Protein AF-A0A8B6FU80-F1 (afdb_monomer)

Solvent-accessible surface area (backbone atoms only — not comparable to full-atom values): 10228 Å² total; per-residue (Å²): 138,87,84,77,83,82,77,84,77,84,78,76,86,75,81,75,86,71,58,72,68,75,79,53,77,76,67,67,80,77,78,81,60,53,72,64,58,44,49,51,49,45,51,68,64,63,64,76,71,61,95,61,80,86,71,66,72,62,66,68,63,73,66,72,80,67,93,73,52,71,68,59,52,54,50,51,52,52,52,50,51,54,48,50,47,50,51,35,8,52,51,47,30,48,44,33,54,49,9,50,50,50,51,54,53,47,55,51,48,54,54,36,38,74,71,62,79,39,86,63,55,69,58,55,44,38,33,73,76,68,74,38,56,50,72,59,53,50,51,30,29,50,49,18,60,72,43,60,87,40,66,63,54,52,71,66,28,56,69,73,77,75,65,79,82,120

pLDDT: mean 71.2, std 18.58, range [36.5, 97.94]

Secondary structure (DSSP, 8-state):
---PPPPPP-PPPPPPS--GGGGTTT--------HHHHHHHHHHHHSSS----TTSSSHHHHT--S---HHHHHHHHHHHHHHHHHHHHHHHHHHHHHHHHHHHHHHHHHHHHHTTS--S-HHHHHHHHH---HHHHHHHHHHHHHHTT-TTHHHH---GGGGTT-

Structure (mmCIF, N/CA/C/O backbone):
data_AF-A0A8B6FU80-F1
#
_entry.id   AF-A0A8B6FU80-F1
#
loop_
_atom_site.group_PDB
_atom_site.id
_atom_site.type_symbol
_atom_site.label_atom_id
_atom_site.label_alt_id
_atom_site.label_comp_id
_atom_site.label_asym_id
_atom_site.label_entity_id
_atom_site.label_seq_id
_atom_site.pdbx_PDB_ins_code
_atom_site.Cartn_x
_atom_site.Cartn_y
_atom_site.Cartn_z
_atom_site.occupancy
_atom_site.B_iso_or_equiv
_atom_site.auth_seq_id
_atom_site.auth_comp_id
_atom_site.auth_asym_id
_atom_site.auth_atom_id
_atom_site.pdbx_PDB_model_num
ATOM 1 N N . MET A 1 1 ? -49.677 19.935 -53.610 1.00 44.94 1 MET A N 1
ATOM 2 C CA . MET A 1 1 ? -48.280 20.365 -53.396 1.00 44.94 1 MET A CA 1
ATOM 3 C C . MET A 1 1 ? -48.051 20.336 -51.899 1.00 44.94 1 MET A C 1
ATOM 5 O O . MET A 1 1 ? -48.470 21.254 -51.211 1.00 44.94 1 MET A O 1
ATOM 9 N N . GLU A 1 2 ? -47.546 19.211 -51.398 1.00 41.75 2 GLU A N 1
ATOM 10 C CA . GLU A 1 2 ? -47.313 18.981 -49.970 1.00 41.75 2 GLU A CA 1
ATOM 11 C C . GLU A 1 2 ? -45.926 19.507 -49.591 1.00 41.75 2 GLU A C 1
ATOM 13 O O . GLU A 1 2 ? -44.913 19.077 -50.141 1.00 41.75 2 GLU A O 1
ATOM 18 N N . SER A 1 3 ? -45.885 20.460 -48.666 1.00 46.16 3 SER A N 1
ATOM 19 C CA . SER A 1 3 ? -44.678 20.920 -47.984 1.00 46.16 3 SER A CA 1
ATOM 20 C C . SER A 1 3 ? -44.442 20.038 -46.755 1.00 46.16 3 SER A C 1
ATOM 22 O O . SER A 1 3 ? -45.168 20.126 -45.767 1.00 46.16 3 SER A O 1
ATOM 24 N N . GLY A 1 4 ? -43.443 19.155 -46.835 1.00 49.78 4 GLY A N 1
ATOM 25 C CA . GLY A 1 4 ? -43.016 18.303 -45.722 1.00 49.78 4 GLY A CA 1
ATOM 26 C C . GLY A 1 4 ? -42.302 19.095 -44.610 1.00 49.78 4 GLY A C 1
ATOM 27 O O . GLY A 1 4 ? -41.702 20.131 -44.897 1.00 49.78 4 GLY A O 1
ATOM 28 N N . PRO A 1 5 ? -42.360 18.639 -43.344 1.00 57.91 5 PRO A N 1
ATOM 29 C CA . PRO A 1 5 ? -41.779 19.354 -42.212 1.00 57.91 5 PRO A CA 1
ATOM 30 C C . PRO A 1 5 ? -40.252 19.193 -42.152 1.00 57.91 5 PRO A C 1
ATOM 32 O O . PRO A 1 5 ? -39.726 18.080 -42.187 1.00 57.91 5 PRO A O 1
ATOM 35 N N . ASP A 1 6 ? -39.553 20.322 -42.023 1.00 60.47 6 ASP A N 1
ATOM 36 C CA . ASP A 1 6 ? -38.102 20.403 -41.836 1.00 60.47 6 ASP A CA 1
ATOM 37 C C . ASP A 1 6 ? -37.651 19.680 -40.555 1.00 60.47 6 ASP A C 1
ATOM 39 O O . ASP A 1 6 ? -38.127 19.955 -39.450 1.00 60.47 6 ASP A O 1
ATOM 43 N N . ALA A 1 7 ? -36.685 18.770 -40.693 1.00 61.59 7 ALA A N 1
ATOM 44 C CA . ALA A 1 7 ? -36.090 18.053 -39.571 1.00 61.59 7 ALA A CA 1
ATOM 45 C C . ALA A 1 7 ? -35.246 18.995 -38.677 1.00 61.59 7 ALA A C 1
ATOM 47 O O . ALA A 1 7 ? -34.498 19.836 -39.190 1.00 61.59 7 ALA A O 1
ATOM 48 N N . PRO A 1 8 ? -35.293 18.853 -37.336 1.00 62.00 8 PRO A N 1
ATOM 49 C CA . PRO A 1 8 ? -34.546 19.722 -36.436 1.00 62.00 8 PRO A CA 1
ATOM 50 C C . PRO A 1 8 ? -33.043 19.419 -36.513 1.00 62.00 8 PRO A C 1
ATOM 52 O O . PRO A 1 8 ? -32.598 18.295 -36.276 1.00 62.00 8 PRO A O 1
ATOM 55 N N . LYS A 1 9 ? -32.241 20.441 -36.835 1.00 63.69 9 LYS A N 1
ATOM 56 C CA . LYS A 1 9 ? -30.775 20.333 -36.890 1.00 63.69 9 LYS A CA 1
ATOM 57 C C . LYS A 1 9 ? -30.204 19.983 -35.503 1.00 63.69 9 LYS A C 1
ATOM 59 O O . LYS A 1 9 ? -30.600 20.612 -34.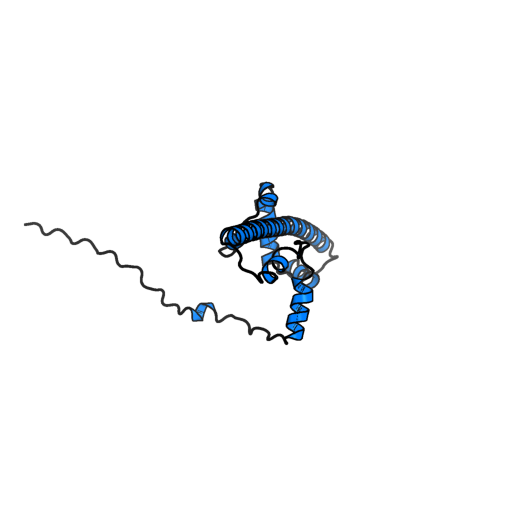519 1.00 63.69 9 LYS A O 1
ATOM 64 N N . PRO A 1 10 ? -29.239 19.049 -35.398 1.00 56.91 10 PRO A N 1
ATOM 65 C CA . PRO A 1 10 ? -28.662 18.660 -34.117 1.00 56.91 10 PRO A CA 1
ATOM 66 C C . PRO A 1 10 ? -27.824 19.808 -33.543 1.00 56.91 10 PRO A C 1
ATOM 68 O O . PRO A 1 10 ? -26.801 20.204 -34.104 1.00 56.91 10 PRO A O 1
ATOM 71 N N . SER A 1 11 ? -28.261 20.368 -32.414 1.00 69.31 11 SER A N 1
ATOM 72 C CA . SER A 1 11 ? -27.506 21.393 -31.698 1.00 69.31 11 SER A CA 1
ATOM 73 C C . SER A 1 11 ? -26.335 20.754 -30.953 1.00 69.31 11 SER A C 1
ATOM 75 O O . SER A 1 11 ? -26.542 19.921 -30.069 1.00 69.31 11 SER A O 1
ATOM 77 N N . LEU A 1 12 ? -25.112 21.165 -31.286 1.00 62.72 12 LEU A N 1
ATOM 78 C CA . LEU A 1 12 ? -23.904 20.739 -30.581 1.00 62.72 12 LEU A CA 1
ATOM 79 C C . LEU A 1 12 ? -23.980 21.096 -29.081 1.00 62.72 12 LEU A C 1
ATOM 81 O O . LEU A 1 12 ? -24.512 22.157 -28.725 1.00 62.72 12 LEU A O 1
ATOM 85 N N . PRO A 1 13 ? -23.436 20.247 -28.189 1.00 65.69 13 PRO A N 1
ATOM 86 C CA . PRO A 1 13 ? -23.449 20.499 -26.754 1.00 65.69 13 PRO A CA 1
ATOM 87 C C . PRO A 1 13 ? -22.672 21.780 -26.425 1.00 65.69 13 PRO A C 1
ATOM 89 O O . PRO A 1 13 ? -21.521 21.966 -26.821 1.00 65.69 13 PRO A O 1
ATOM 92 N N . LYS A 1 14 ? -23.319 22.690 -25.692 1.00 68.94 14 LYS A N 1
ATOM 93 C CA . LYS A 1 14 ? -22.715 23.960 -25.272 1.00 68.94 14 LYS A CA 1
ATOM 94 C C . LYS A 1 14 ? -21.670 23.716 -24.182 1.00 68.94 14 LYS A C 1
ATOM 96 O O . LYS A 1 14 ? -21.889 22.925 -23.267 1.00 68.94 14 LYS A O 1
ATOM 101 N N . ARG A 1 15 ? -20.552 24.447 -24.260 1.00 54.00 15 ARG A N 1
ATOM 102 C CA . ARG A 1 15 ? -19.456 24.401 -23.279 1.00 54.00 15 ARG A CA 1
ATOM 103 C C . ARG A 1 15 ? -19.998 24.622 -21.853 1.00 54.00 15 ARG A C 1
ATOM 105 O O . ARG A 1 15 ? -20.739 25.587 -21.644 1.00 54.00 15 ARG A O 1
ATOM 11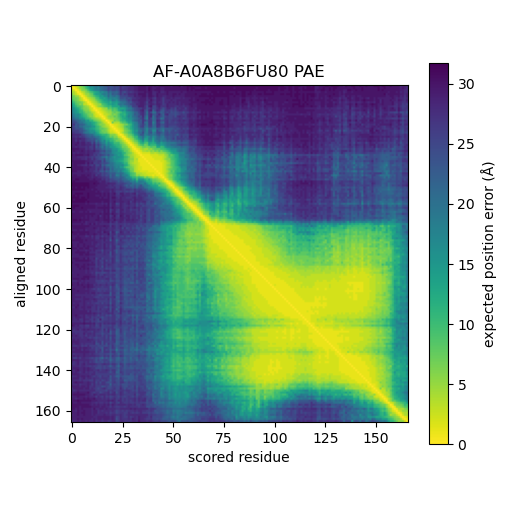2 N N . PRO A 1 16 ? -19.627 23.783 -20.868 1.00 62.62 16 PRO A N 1
ATOM 113 C CA . PRO A 1 16 ? -20.053 23.973 -19.487 1.00 62.62 16 PRO A CA 1
ATOM 114 C C . PRO A 1 16 ? -19.570 25.328 -18.948 1.00 62.62 16 PRO A C 1
ATOM 116 O O . PRO A 1 16 ? -18.429 25.733 -19.169 1.00 62.62 16 PRO A O 1
ATOM 119 N N . LYS A 1 17 ? -20.464 26.040 -18.247 1.00 60.97 17 LYS A N 1
ATOM 120 C CA . LYS A 1 17 ? -20.238 27.402 -17.720 1.00 60.97 17 LYS A CA 1
ATOM 121 C C . LYS A 1 17 ? -19.260 27.462 -16.536 1.00 60.97 17 LYS A C 1
ATOM 123 O O . LYS A 1 17 ? -18.912 28.554 -16.092 1.00 60.97 17 LYS A O 1
ATOM 128 N N . SER A 1 18 ? -18.828 26.322 -16.001 1.00 59.03 18 SER A N 1
ATOM 129 C CA . SER A 1 18 ? -17.891 26.269 -14.880 1.00 59.03 18 SER A CA 1
ATOM 130 C C . SER A 1 18 ? -16.486 26.663 -15.343 1.00 59.03 18 SER A C 1
ATOM 132 O O . SER A 1 18 ? -15.859 25.949 -16.128 1.00 59.03 18 SER A O 1
ATOM 134 N N . LYS A 1 19 ? -15.974 27.795 -14.846 1.00 62.19 19 LYS A N 1
ATOM 135 C CA . LYS A 1 19 ? -14.556 28.152 -14.986 1.00 62.19 19 LYS A CA 1
ATOM 136 C C . LYS A 1 19 ? -13.719 27.068 -14.301 1.00 62.19 19 LYS A C 1
ATOM 138 O O . LYS A 1 19 ? -14.021 26.709 -13.163 1.00 62.19 19 LYS A O 1
ATOM 143 N N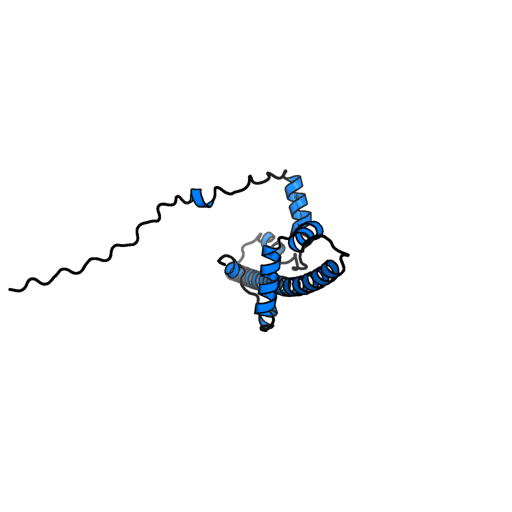 . LEU A 1 20 ? -12.684 26.567 -14.979 1.00 56.25 20 LEU A N 1
ATOM 144 C CA . LEU A 1 20 ? -11.728 25.580 -14.448 1.00 56.25 20 LEU A CA 1
ATOM 145 C C . LEU A 1 20 ? -11.205 25.960 -13.053 1.00 56.25 20 LEU A C 1
ATOM 147 O O . LEU A 1 20 ? -11.011 25.087 -12.216 1.00 56.25 20 LEU A O 1
ATOM 151 N N . ASP A 1 21 ? -11.093 27.257 -12.767 1.00 54.88 21 ASP A N 1
ATOM 152 C CA . ASP A 1 21 ? -10.663 27.788 -11.470 1.00 54.88 21 ASP A CA 1
ATOM 153 C C . ASP A 1 21 ? -11.544 27.332 -10.296 1.00 54.88 21 ASP A C 1
ATOM 155 O O . ASP A 1 21 ? -11.048 27.133 -9.189 1.00 54.88 21 ASP A O 1
ATOM 159 N N . SER A 1 22 ? -12.837 27.082 -10.532 1.00 54.94 22 SER A N 1
ATOM 160 C CA . SER A 1 22 ? -13.765 26.583 -9.504 1.00 54.94 22 SER A CA 1
ATOM 161 C C . SER A 1 22 ? -13.525 25.125 -9.098 1.00 54.94 22 SER A C 1
ATOM 163 O O . SER A 1 22 ? -14.031 24.696 -8.065 1.00 54.94 22 SER A O 1
ATOM 165 N N . LEU A 1 23 ? -12.728 24.370 -9.864 1.00 53.06 23 LEU A N 1
ATOM 166 C CA . LEU A 1 23 ? -12.329 23.003 -9.517 1.00 53.06 23 LEU A CA 1
ATOM 167 C C . LEU A 1 23 ? -11.108 22.967 -8.579 1.00 53.06 23 LEU A C 1
ATOM 169 O O . LEU A 1 23 ? -10.846 21.935 -7.965 1.00 53.06 23 LEU A O 1
ATOM 173 N N . PHE A 1 24 ? -10.378 24.081 -8.429 1.00 55.19 24 PHE A N 1
ATOM 174 C CA . PHE A 1 24 ? -9.131 24.153 -7.650 1.00 55.19 24 PHE A CA 1
ATOM 175 C C . PHE A 1 24 ? -9.217 25.037 -6.395 1.00 55.19 24 PHE A C 1
ATOM 177 O O . PHE A 1 24 ? -8.256 25.116 -5.628 1.00 55.19 24 PHE A O 1
ATOM 184 N N . THR A 1 25 ? -10.370 25.647 -6.111 1.00 50.91 25 THR A N 1
ATOM 185 C CA . THR A 1 25 ? -10.599 26.542 -4.956 1.00 50.91 25 THR A CA 1
ATOM 186 C C . THR A 1 25 ? -10.541 25.856 -3.585 1.00 50.91 25 THR A C 1
ATOM 188 O O . THR A 1 25 ? -10.718 26.510 -2.560 1.00 50.91 25 THR A O 1
ATOM 191 N N . HIS A 1 26 ? -10.263 24.551 -3.515 1.00 48.91 26 HIS A N 1
ATOM 192 C CA . HIS A 1 26 ? -10.019 23.824 -2.258 1.00 48.91 26 HIS A CA 1
ATOM 193 C C . HIS A 1 26 ? -8.573 23.347 -2.093 1.00 48.91 26 HIS A C 1
ATOM 195 O O . HIS A 1 26 ? -8.289 22.514 -1.226 1.00 48.91 26 HIS A O 1
ATOM 201 N N . ALA A 1 27 ? -7.634 23.885 -2.876 1.00 50.38 27 ALA A N 1
ATOM 202 C CA . ALA A 1 27 ? -6.215 23.691 -2.619 1.00 50.38 27 ALA A CA 1
ATOM 203 C C . ALA A 1 27 ? -5.857 24.313 -1.257 1.00 50.38 27 ALA A C 1
ATOM 205 O O . ALA A 1 27 ? -5.595 25.510 -1.140 1.00 50.38 27 ALA A O 1
ATOM 206 N N . LYS A 1 28 ? -5.877 23.486 -0.202 1.00 55.34 28 LYS A N 1
ATOM 207 C CA . LYS A 1 28 ? -5.297 23.805 1.108 1.00 55.34 28 LYS A CA 1
ATOM 208 C C . LYS A 1 28 ? -3.935 24.446 0.858 1.00 55.34 28 LYS A C 1
ATOM 210 O O . LYS A 1 28 ? -3.156 23.886 0.087 1.00 55.34 28 LYS A O 1
ATOM 215 N N . LYS A 1 29 ? -3.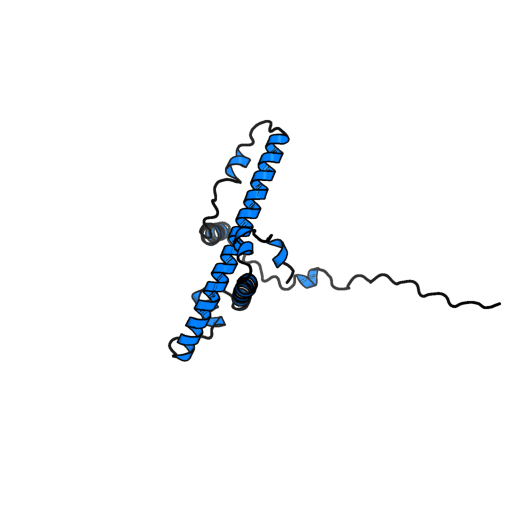677 25.608 1.476 1.00 54.25 29 LYS A N 1
ATOM 216 C CA . LYS A 1 29 ? -2.402 26.337 1.378 1.00 54.25 29 LYS A CA 1
ATOM 217 C C . LYS A 1 29 ? -1.260 25.320 1.397 1.00 54.25 29 LYS A C 1
ATOM 219 O O . LYS A 1 29 ? -1.106 24.606 2.390 1.00 54.25 29 LYS A O 1
ATOM 224 N N . LYS A 1 30 ? -0.539 25.186 0.276 1.00 55.34 30 LYS A N 1
ATOM 225 C CA . LYS A 1 30 ? 0.621 24.293 0.191 1.00 55.34 30 LYS A CA 1
ATOM 226 C C . LYS A 1 30 ? 1.551 24.708 1.322 1.00 55.34 30 LYS A C 1
ATOM 228 O O . LYS A 1 30 ? 1.939 25.870 1.388 1.00 55.34 30 LYS A O 1
ATOM 233 N N . LYS A 1 31 ? 1.829 23.786 2.244 1.00 56.12 31 LYS A N 1
ATOM 234 C CA . LYS A 1 31 ? 2.820 24.004 3.292 1.00 56.12 31 LYS A CA 1
ATOM 235 C C . LYS A 1 31 ? 4.140 24.234 2.558 1.00 56.12 31 LYS A C 1
ATOM 237 O O . LYS A 1 31 ? 4.621 23.325 1.886 1.00 56.12 31 LYS A O 1
ATOM 242 N N . THR A 1 32 ? 4.635 25.465 2.564 1.00 61.41 32 THR A N 1
ATOM 243 C CA . THR A 1 32 ? 5.935 25.795 1.988 1.00 61.41 32 THR A CA 1
ATOM 244 C C . THR A 1 32 ? 6.958 25.156 2.909 1.00 61.41 32 THR A C 1
ATOM 246 O O . THR A 1 32 ? 7.152 25.621 4.027 1.00 61.41 32 THR A O 1
ATOM 249 N N . PHE A 1 33 ? 7.499 24.013 2.501 1.00 57.66 33 PHE A N 1
ATOM 250 C CA . PHE A 1 33 ? 8.592 23.390 3.228 1.00 57.66 33 PHE A CA 1
ATOM 251 C C . PHE A 1 33 ? 9.854 24.202 2.961 1.00 57.66 33 PHE A C 1
ATOM 253 O O . PHE A 1 33 ? 10.120 24.569 1.812 1.00 57.66 33 PHE A O 1
ATOM 260 N N . ASP A 1 34 ? 10.618 24.474 4.013 1.00 82.81 34 ASP A N 1
ATOM 261 C CA . ASP A 1 34 ? 12.005 24.896 3.857 1.00 82.81 34 ASP A CA 1
ATOM 262 C C . ASP A 1 34 ? 12.754 23.840 3.016 1.00 82.81 34 ASP A C 1
ATOM 264 O O . ASP A 1 34 ? 12.456 22.649 3.158 1.00 82.81 34 ASP A O 1
ATOM 268 N N . PRO A 1 35 ? 13.699 24.201 2.126 1.00 72.19 35 PRO A N 1
ATOM 269 C CA . PRO A 1 35 ? 14.395 23.220 1.296 1.00 72.19 35 PRO A CA 1
ATOM 270 C C . PRO A 1 35 ? 15.040 22.082 2.094 1.00 72.19 35 PRO A C 1
ATOM 272 O O . PRO A 1 35 ? 15.061 20.948 1.613 1.00 72.19 35 PRO A O 1
ATOM 275 N N . LYS A 1 36 ? 15.499 22.344 3.326 1.00 72.50 36 LYS A N 1
ATOM 276 C CA . LYS A 1 36 ? 16.042 21.311 4.214 1.00 72.50 36 LYS A CA 1
ATOM 277 C C . LYS A 1 36 ? 14.945 20.411 4.776 1.00 72.50 36 LYS A C 1
ATOM 279 O O . LYS A 1 36 ? 15.085 19.195 4.732 1.00 72.50 36 LYS A O 1
ATOM 284 N N . GLU A 1 37 ? 13.825 20.979 5.218 1.00 69.06 37 GLU A N 1
ATOM 285 C CA . GLU A 1 37 ? 12.666 20.192 5.659 1.00 69.06 37 GLU A CA 1
ATOM 286 C C . GLU A 1 37 ? 12.071 19.357 4.524 1.00 69.06 37 GLU A C 1
ATOM 288 O O . GLU A 1 37 ? 11.653 18.226 4.753 1.00 69.06 37 GLU A O 1
ATOM 293 N N . LEU A 1 38 ? 12.051 19.881 3.295 1.00 67.31 38 LEU A N 1
ATOM 294 C CA . LEU A 1 38 ? 11.626 19.143 2.111 1.00 67.31 38 LEU A CA 1
ATOM 295 C C . LEU A 1 38 ? 12.599 18.004 1.807 1.00 67.31 38 LEU A C 1
ATOM 297 O O . LEU A 1 38 ? 12.160 16.885 1.558 1.00 67.31 38 LEU A O 1
ATOM 301 N N . HIS A 1 39 ? 13.904 18.274 1.846 1.00 65.38 39 HIS A N 1
ATOM 302 C CA . HIS A 1 39 ? 14.934 17.261 1.650 1.00 65.38 39 HIS A CA 1
ATOM 303 C C . HIS A 1 39 ? 14.832 16.151 2.700 1.00 65.38 39 HIS A C 1
ATOM 305 O O . HIS A 1 39 ? 14.808 14.977 2.344 1.00 65.38 39 HIS A O 1
ATOM 311 N N . ASP A 1 40 ? 14.700 16.499 3.978 1.00 68.75 40 ASP A N 1
ATOM 312 C CA . ASP A 1 40 ? 14.598 15.531 5.069 1.00 68.75 40 ASP A CA 1
ATOM 313 C C . ASP A 1 40 ? 13.263 14.780 5.029 1.00 68.75 40 ASP A C 1
ATOM 315 O O . ASP A 1 40 ? 13.220 13.574 5.271 1.00 68.75 40 ASP A O 1
ATOM 319 N N . TYR A 1 41 ? 12.182 15.449 4.623 1.00 63.88 41 TYR A N 1
ATOM 320 C CA . TYR A 1 41 ? 10.889 14.822 4.367 1.00 63.88 41 TYR A CA 1
ATOM 321 C C . TYR A 1 41 ? 10.970 13.800 3.228 1.00 63.88 41 TYR A C 1
ATOM 323 O O . TYR A 1 41 ? 10.507 12.670 3.389 1.00 63.88 41 TYR A O 1
ATOM 331 N N . LEU A 1 42 ? 11.586 14.160 2.099 1.00 55.09 42 L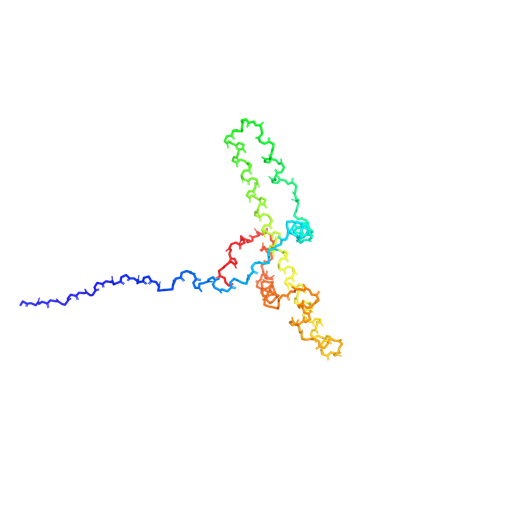EU A N 1
ATOM 332 C CA . LEU A 1 42 ? 11.796 13.261 0.962 1.00 55.09 42 LEU A CA 1
ATOM 333 C C . LEU A 1 42 ? 12.751 12.122 1.329 1.00 55.09 42 LEU A C 1
ATOM 335 O O . LEU A 1 42 ? 12.484 10.969 1.000 1.00 55.09 42 LEU A O 1
ATOM 339 N N . ARG A 1 43 ? 13.821 12.406 2.074 1.00 56.12 43 ARG A N 1
ATOM 340 C CA . ARG A 1 43 ? 14.758 11.396 2.568 1.00 56.12 43 ARG A CA 1
ATOM 341 C C . ARG A 1 43 ? 14.054 10.398 3.484 1.00 56.12 43 ARG A C 1
ATOM 343 O O . ARG A 1 43 ? 14.178 9.200 3.288 1.00 56.12 43 ARG A O 1
ATOM 350 N N . PHE A 1 44 ? 13.257 10.865 4.434 1.00 49.78 44 PHE A N 1
ATOM 351 C CA . PHE A 1 44 ? 12.582 9.999 5.399 1.00 49.78 44 PHE A CA 1
ATOM 352 C C . PHE A 1 44 ? 11.385 9.236 4.803 1.00 49.78 44 PHE A C 1
ATOM 354 O O . PHE A 1 44 ? 11.103 8.110 5.205 1.00 49.78 44 PHE A O 1
ATOM 361 N N . ARG A 1 45 ? 10.652 9.828 3.849 1.00 49.44 45 ARG A N 1
ATOM 362 C CA . ARG A 1 45 ? 9.413 9.240 3.299 1.00 49.44 45 ARG A CA 1
ATOM 363 C C . ARG A 1 45 ? 9.582 8.540 1.955 1.00 49.44 45 ARG A C 1
ATOM 365 O O . ARG A 1 45 ? 8.795 7.645 1.668 1.00 49.44 45 ARG A O 1
ATOM 372 N N . CYS A 1 46 ? 10.568 8.919 1.145 1.00 46.62 46 CYS A N 1
ATOM 373 C CA . CYS A 1 46 ? 10.743 8.395 -0.214 1.00 46.62 46 CYS A CA 1
ATOM 374 C C . CYS A 1 46 ? 11.982 7.501 -0.379 1.00 46.62 46 CYS A C 1
ATOM 376 O O . CYS A 1 46 ? 12.106 6.856 -1.416 1.00 46.62 46 CYS A O 1
ATOM 378 N N . VAL A 1 47 ? 12.891 7.430 0.605 1.00 43.91 47 VAL A N 1
ATOM 379 C CA . VAL A 1 47 ? 14.127 6.631 0.482 1.00 43.91 47 VAL A CA 1
ATOM 380 C C . VAL A 1 47 ? 13.988 5.247 1.131 1.00 43.91 47 VAL A C 1
ATOM 382 O O . VAL A 1 47 ? 14.595 4.319 0.611 1.00 43.91 47 VAL A O 1
ATOM 385 N N . ASP A 1 48 ? 13.136 5.044 2.139 1.00 38.50 48 ASP A N 1
ATOM 386 C CA . ASP A 1 48 ? 13.025 3.732 2.819 1.00 38.50 48 ASP A CA 1
ATOM 387 C C . ASP A 1 48 ? 11.797 2.892 2.449 1.00 38.50 48 ASP A C 1
ATOM 389 O O . ASP A 1 48 ? 11.641 1.765 2.920 1.00 38.50 48 ASP A O 1
ATOM 393 N N . GLN A 1 49 ? 10.932 3.380 1.558 1.00 39.81 49 GLN A N 1
ATOM 394 C CA . GLN A 1 49 ? 9.830 2.568 1.053 1.00 39.81 49 GLN A CA 1
ATOM 395 C C . GLN A 1 49 ? 10.181 1.938 -0.288 1.00 39.81 49 GLN A C 1
ATOM 397 O O . GLN A 1 49 ? 10.088 2.556 -1.344 1.00 39.81 49 GLN A O 1
ATOM 402 N N . CYS A 1 50 ? 10.474 0.645 -0.171 1.00 39.22 50 CYS A N 1
ATOM 403 C CA . CYS A 1 50 ? 10.623 -0.377 -1.194 1.00 39.22 50 CYS A CA 1
ATOM 404 C C . CYS A 1 50 ? 12.077 -0.674 -1.558 1.00 39.22 50 CYS A C 1
ATOM 406 O O . CYS A 1 50 ? 12.788 0.154 -2.121 1.00 39.22 50 CYS A O 1
ATOM 408 N N . GLY A 1 51 ? 12.452 -1.942 -1.380 1.00 44.59 51 GLY A N 1
ATOM 409 C CA . GLY A 1 51 ? 13.494 -2.617 -2.156 1.00 44.59 51 GLY A CA 1
ATOM 410 C C . GLY A 1 51 ? 13.152 -2.702 -3.651 1.00 44.59 51 GLY A C 1
ATOM 411 O O . GLY A 1 51 ? 13.302 -3.750 -4.271 1.00 44.59 51 GLY A O 1
ATOM 412 N N . ILE A 1 52 ? 12.673 -1.601 -4.236 1.00 48.59 52 ILE A N 1
ATOM 413 C CA . ILE A 1 52 ? 12.810 -1.330 -5.656 1.00 48.59 52 ILE A CA 1
ATOM 414 C C . ILE A 1 52 ? 14.294 -1.048 -5.814 1.00 48.59 52 ILE A C 1
ATOM 416 O O . ILE A 1 52 ? 14.781 -0.018 -5.359 1.00 48.59 52 ILE A O 1
ATOM 420 N N . ASN A 1 53 ? 15.005 -2.023 -6.373 1.00 48.06 53 ASN A N 1
ATOM 421 C CA . ASN A 1 53 ? 16.407 -1.946 -6.760 1.00 48.06 53 ASN A CA 1
ATOM 422 C C . ASN A 1 53 ? 16.723 -0.536 -7.296 1.00 48.06 53 ASN A C 1
ATOM 424 O O . ASN A 1 53 ? 16.375 -0.207 -8.432 1.00 48.06 53 ASN A O 1
ATOM 428 N N . LYS A 1 54 ? 17.314 0.320 -6.452 1.00 47.97 54 LYS A N 1
ATOM 429 C CA . LYS A 1 54 ? 17.482 1.760 -6.711 1.00 47.97 54 LYS A CA 1
ATOM 430 C C . LYS A 1 54 ? 18.476 2.078 -7.824 1.00 47.97 54 LYS A C 1
ATOM 432 O O . LYS A 1 54 ? 18.674 3.242 -8.135 1.00 47.97 54 LYS A O 1
ATOM 437 N N . GLN A 1 55 ? 19.117 1.078 -8.412 1.00 49.84 55 GLN A N 1
ATOM 438 C CA . GLN A 1 55 ? 20.455 1.288 -8.950 1.00 49.84 55 GLN A CA 1
ATOM 439 C C . GLN A 1 55 ? 20.596 1.332 -10.470 1.00 49.84 55 GLN A C 1
ATOM 441 O O . GLN A 1 55 ? 21.697 1.589 -10.911 1.00 49.84 55 GLN A O 1
ATOM 446 N N . PHE A 1 56 ? 19.560 1.135 -11.298 1.00 49.59 56 PHE A N 1
ATOM 447 C CA . PHE A 1 56 ? 19.857 0.877 -12.724 1.00 49.59 56 PHE A CA 1
ATOM 448 C C . PHE A 1 56 ? 19.330 1.851 -13.780 1.00 49.59 56 PHE A C 1
ATOM 450 O O . PHE A 1 56 ? 19.813 1.805 -14.902 1.00 49.59 56 PHE A O 1
ATOM 457 N N . ILE A 1 57 ? 18.359 2.730 -13.498 1.00 52.19 57 ILE A N 1
ATOM 458 C CA . ILE A 1 57 ? 17.837 3.604 -14.575 1.00 52.19 57 ILE A CA 1
ATOM 459 C C . ILE A 1 57 ? 18.626 4.913 -14.687 1.00 52.19 57 ILE A C 1
ATOM 461 O O . ILE A 1 57 ? 18.806 5.417 -15.788 1.00 52.19 57 ILE A O 1
ATOM 465 N N . VAL A 1 58 ? 19.095 5.474 -13.570 1.00 52.41 58 VAL A N 1
ATOM 466 C CA . VAL A 1 58 ? 19.673 6.827 -13.581 1.00 52.41 58 VAL A CA 1
ATOM 467 C C . VAL A 1 58 ? 21.192 6.805 -13.758 1.00 52.41 58 VAL A C 1
ATOM 469 O O . VAL A 1 58 ? 21.707 7.634 -14.497 1.00 52.41 58 VAL A O 1
ATOM 472 N N . GLU A 1 59 ? 21.910 5.845 -13.173 1.00 53.44 59 GLU A N 1
ATOM 473 C CA . GLU A 1 59 ? 23.382 5.822 -13.251 1.00 53.44 59 GLU A CA 1
ATOM 474 C C . GLU A 1 59 ? 23.901 5.559 -14.679 1.00 53.44 59 GLU A C 1
ATOM 476 O O . GLU A 1 59 ? 24.839 6.223 -15.115 1.00 53.44 59 GLU A O 1
ATOM 481 N N . ASP A 1 60 ? 23.222 4.716 -15.467 1.00 51.91 60 ASP A N 1
ATOM 482 C CA . ASP A 1 60 ? 23.586 4.467 -16.873 1.00 51.91 60 ASP A CA 1
ATOM 483 C C . ASP A 1 60 ? 23.253 5.647 -17.809 1.00 51.91 60 ASP A C 1
ATOM 485 O O . ASP A 1 60 ? 23.894 5.821 -18.844 1.00 51.91 60 ASP A O 1
ATOM 489 N N . MET A 1 61 ? 22.263 6.484 -17.468 1.00 54.28 61 MET A N 1
ATOM 490 C CA . MET A 1 61 ? 21.860 7.627 -18.306 1.00 54.28 61 MET A CA 1
ATOM 491 C C . MET A 1 61 ? 22.734 8.870 -18.096 1.00 54.28 61 MET A C 1
ATOM 493 O O . MET A 1 61 ? 22.757 9.747 -18.956 1.00 54.28 61 MET A O 1
ATOM 497 N N . TRP A 1 62 ? 23.454 8.961 -16.975 1.00 53.34 62 TRP A N 1
ATOM 498 C CA . TRP A 1 62 ? 24.329 10.101 -16.670 1.00 53.34 62 TRP A CA 1
ATOM 499 C C . TRP A 1 62 ? 25.738 9.967 -17.266 1.00 53.34 62 TRP A C 1
ATOM 501 O O . TRP A 1 62 ? 26.440 10.968 -17.374 1.00 53.34 62 TRP A O 1
ATOM 511 N N . ASN A 1 63 ? 26.114 8.775 -17.742 1.00 54.31 63 ASN A N 1
ATOM 512 C CA . ASN A 1 63 ? 27.369 8.527 -18.465 1.00 54.31 63 ASN A CA 1
ATOM 513 C C . ASN A 1 63 ? 27.211 8.586 -19.996 1.00 54.31 63 ASN A C 1
ATOM 515 O O . ASN A 1 63 ? 28.056 8.081 -20.735 1.00 54.31 63 ASN A O 1
ATOM 519 N N . ILE A 1 64 ? 26.149 9.230 -20.497 1.00 56.47 64 ILE A N 1
ATOM 520 C CA . ILE A 1 64 ? 25.979 9.553 -21.923 1.00 56.47 64 ILE A CA 1
ATOM 521 C C . ILE A 1 64 ? 26.891 10.744 -22.272 1.00 56.47 64 ILE A C 1
ATOM 523 O O . ILE A 1 64 ? 26.450 11.835 -22.616 1.00 56.47 64 ILE A O 1
ATOM 527 N N . SER A 1 65 ? 28.198 10.560 -22.127 1.00 55.09 65 SER A N 1
ATOM 528 C CA . SER A 1 65 ? 29.221 11.477 -22.624 1.00 55.09 65 SER A CA 1
ATOM 529 C C . SER A 1 65 ? 29.893 10.816 -23.826 1.00 55.09 65 SER A C 1
ATOM 531 O O . SER A 1 65 ? 30.982 10.257 -23.719 1.00 55.09 65 SER A O 1
ATOM 533 N N . GLY A 1 66 ? 29.193 10.796 -24.959 1.00 66.31 66 GLY A N 1
ATOM 534 C CA . GLY A 1 66 ? 29.662 10.209 -26.214 1.00 66.31 66 GLY A CA 1
ATOM 535 C C . GLY A 1 66 ? 28.567 10.187 -27.281 1.00 66.31 66 GLY A C 1
ATOM 536 O O . GLY A 1 66 ? 27.389 10.370 -26.970 1.00 66.31 66 GLY A O 1
ATOM 537 N N . GLU A 1 67 ? 28.949 9.967 -28.540 1.00 70.19 67 GLU A N 1
ATOM 538 C CA . GLU A 1 67 ? 27.998 9.739 -29.633 1.00 70.19 67 GLU A CA 1
ATOM 539 C C . GLU A 1 67 ? 27.304 8.384 -29.431 1.00 70.19 67 GLU A C 1
ATOM 541 O O . GLU A 1 67 ? 27.858 7.325 -29.721 1.00 70.19 67 GLU A O 1
ATOM 546 N N . ILE A 1 68 ? 26.089 8.413 -28.886 1.00 75.50 68 ILE A N 1
ATOM 547 C CA . ILE A 1 68 ? 25.235 7.230 -28.775 1.00 75.50 68 ILE A CA 1
ATOM 548 C C . ILE A 1 68 ? 24.493 7.037 -30.092 1.00 75.50 68 ILE A C 1
ATOM 550 O O . ILE A 1 68 ? 23.834 7.948 -30.593 1.00 75.50 68 ILE A O 1
ATOM 554 N N . THR A 1 69 ? 24.568 5.826 -30.633 1.00 83.75 69 THR A N 1
ATOM 555 C CA . THR A 1 69 ? 23.799 5.436 -31.821 1.00 83.75 69 THR A CA 1
ATOM 556 C C . THR A 1 69 ? 22.303 5.357 -31.509 1.00 83.75 69 THR A C 1
ATOM 558 O O . THR A 1 69 ? 21.884 5.080 -30.380 1.00 83.75 69 THR A O 1
ATOM 561 N N . GLN A 1 70 ? 21.463 5.558 -32.523 1.00 84.38 70 GLN A N 1
ATOM 562 C CA . GLN A 1 70 ? 20.010 5.461 -32.371 1.00 84.38 70 GLN A CA 1
ATOM 563 C C . GLN A 1 70 ? 19.585 4.092 -31.807 1.00 84.38 70 GLN A C 1
ATOM 565 O O . GLN A 1 70 ? 18.682 4.015 -30.970 1.00 84.38 70 GLN A O 1
ATOM 570 N N . GLU A 1 71 ? 20.252 3.012 -32.211 1.00 83.88 71 GLU A N 1
ATOM 571 C CA . GLU A 1 71 ? 19.998 1.649 -31.745 1.00 83.88 71 GLU A CA 1
ATOM 572 C C . GLU A 1 71 ? 20.235 1.502 -30.238 1.00 83.88 71 GLU A C 1
ATOM 574 O O . GLU A 1 71 ? 19.383 0.956 -29.530 1.00 83.88 71 GLU A O 1
ATOM 579 N N . GLN A 1 72 ? 21.353 2.032 -29.734 1.00 76.69 72 GLN A N 1
ATOM 580 C CA . GLN A 1 72 ? 21.691 2.008 -28.309 1.00 76.69 72 GLN A CA 1
ATOM 581 C C . GLN A 1 72 ? 20.666 2.795 -27.483 1.00 76.69 72 GLN A C 1
ATOM 583 O O . GLN A 1 72 ? 20.208 2.318 -26.442 1.00 76.69 72 GLN A O 1
ATOM 588 N N . PHE A 1 73 ? 20.235 3.962 -27.969 1.00 79.19 73 PHE A N 1
ATOM 589 C CA . PHE A 1 73 ? 19.204 4.755 -27.299 1.00 79.19 73 PHE A CA 1
ATOM 590 C C . PHE A 1 73 ? 17.861 4.009 -27.222 1.00 79.19 73 PHE A C 1
ATOM 592 O O . PHE A 1 73 ? 17.224 3.949 -26.165 1.00 79.19 73 PHE A O 1
ATOM 599 N N . LEU A 1 74 ? 17.441 3.378 -28.324 1.00 83.06 74 LEU A N 1
ATOM 600 C CA . LEU A 1 74 ? 16.223 2.565 -28.359 1.00 83.06 74 LEU A CA 1
ATOM 601 C C . LEU A 1 74 ? 16.308 1.357 -27.418 1.00 83.06 74 LEU A C 1
ATOM 603 O O . LEU A 1 74 ? 15.299 0.966 -26.821 1.00 83.06 74 LEU A O 1
ATOM 607 N N . GLU A 1 75 ? 17.485 0.755 -27.265 1.00 78.94 75 GLU A N 1
ATOM 608 C CA . GLU A 1 75 ? 17.687 -0.342 -26.326 1.00 78.94 75 GLU A CA 1
ATOM 609 C C . GLU A 1 75 ? 17.558 0.120 -24.868 1.00 78.94 75 GLU A C 1
ATOM 611 O O . GLU A 1 75 ? 16.831 -0.512 -24.092 1.00 78.94 75 GLU A O 1
ATOM 616 N N . VAL A 1 76 ? 18.176 1.250 -24.509 1.00 77.56 76 VAL A N 1
ATOM 617 C CA . VAL A 1 76 ? 18.041 1.867 -23.178 1.00 77.56 76 VAL A CA 1
ATOM 618 C C . VAL A 1 76 ? 16.575 2.177 -22.877 1.00 77.56 76 VAL A C 1
ATOM 620 O O . VAL A 1 76 ? 16.068 1.791 -21.822 1.00 77.56 76 VAL A O 1
ATOM 623 N N . LEU A 1 77 ? 15.841 2.765 -23.827 1.00 79.44 77 LEU A N 1
ATOM 624 C CA . LEU A 1 77 ? 14.418 3.070 -23.661 1.00 79.44 77 LEU A CA 1
ATOM 625 C C . LEU A 1 77 ? 13.570 1.806 -23.442 1.00 79.44 77 LEU A C 1
ATOM 627 O O . LEU A 1 77 ? 12.684 1.778 -22.579 1.00 79.44 77 LEU A O 1
ATOM 631 N N . LYS A 1 78 ? 13.851 0.722 -24.178 1.00 79.56 78 LYS A N 1
ATOM 632 C CA . LYS A 1 78 ? 13.192 -0.580 -23.975 1.00 79.56 78 LYS A CA 1
ATOM 633 C C . LYS A 1 78 ? 13.492 -1.145 -22.586 1.00 79.56 78 LYS A C 1
ATOM 635 O O . LYS A 1 78 ? 12.575 -1.662 -21.943 1.00 79.56 78 LYS A O 1
ATOM 640 N N . ARG A 1 79 ? 14.741 -1.060 -22.113 1.00 72.19 79 ARG A N 1
ATOM 641 C CA . ARG A 1 79 ? 15.144 -1.518 -20.770 1.00 72.19 79 ARG A CA 1
ATOM 642 C C . ARG A 1 79 ? 14.442 -0.704 -19.678 1.00 72.19 79 ARG A C 1
ATOM 644 O O . ARG A 1 79 ? 13.806 -1.302 -18.810 1.00 72.19 79 ARG A O 1
ATOM 651 N N . ALA A 1 80 ? 14.449 0.625 -19.785 1.00 72.31 80 ALA A N 1
ATOM 652 C CA . ALA A 1 80 ? 13.756 1.526 -18.864 1.00 72.31 80 ALA A CA 1
ATOM 653 C C . ALA A 1 80 ? 12.247 1.230 -18.808 1.00 72.31 80 ALA A C 1
ATOM 655 O O . ALA A 1 80 ? 11.681 1.076 -17.728 1.00 72.31 80 ALA A O 1
ATOM 656 N N . THR A 1 81 ? 11.607 1.030 -19.965 1.00 76.38 81 THR A N 1
ATOM 657 C CA . THR A 1 81 ? 10.174 0.695 -20.052 1.00 76.38 81 THR A CA 1
ATOM 658 C C . THR A 1 81 ? 9.845 -0.632 -19.361 1.00 76.38 81 THR A C 1
ATOM 660 O O . THR A 1 81 ? 8.860 -0.725 -18.628 1.00 76.38 81 THR A O 1
ATOM 663 N N . ARG A 1 82 ? 10.660 -1.679 -19.563 1.00 73.38 82 ARG A N 1
ATOM 664 C CA . ARG A 1 82 ? 10.481 -2.969 -18.868 1.00 73.38 82 ARG A CA 1
ATOM 665 C C . ARG A 1 82 ? 10.623 -2.813 -17.357 1.00 73.38 82 ARG A C 1
ATOM 667 O O . ARG A 1 82 ? 9.887 -3.458 -16.616 1.00 73.38 82 ARG A O 1
ATOM 674 N N . GLN A 1 83 ? 11.552 -1.974 -16.909 1.00 71.25 83 GLN A N 1
ATOM 675 C CA . GLN A 1 83 ? 11.779 -1.754 -15.488 1.00 71.25 83 GLN A CA 1
ATOM 676 C C . GLN A 1 83 ? 10.635 -0.968 -14.843 1.00 71.25 83 GLN A C 1
ATOM 678 O O . GLN A 1 83 ? 10.175 -1.370 -13.780 1.00 71.25 83 GLN A O 1
ATOM 683 N N . ILE A 1 84 ? 10.104 0.062 -15.512 1.00 74.81 84 ILE A N 1
ATOM 684 C CA . ILE A 1 84 ? 8.897 0.772 -15.059 1.00 74.81 84 ILE A CA 1
ATOM 685 C C . ILE A 1 84 ? 7.748 -0.220 -14.867 1.00 74.81 84 ILE A C 1
ATOM 687 O O . ILE A 1 84 ? 7.194 -0.289 -13.775 1.00 74.81 84 ILE A O 1
ATOM 691 N N . LYS A 1 85 ? 7.468 -1.071 -15.864 1.00 69.69 85 LYS A N 1
ATOM 692 C CA . LYS A 1 85 ? 6.413 -2.097 -15.762 1.00 69.69 85 LYS A CA 1
ATOM 693 C C . LYS A 1 85 ? 6.619 -3.048 -14.578 1.00 69.69 85 LYS A C 1
ATOM 695 O O . LYS A 1 85 ? 5.663 -3.399 -13.893 1.00 69.69 85 LYS A O 1
ATOM 700 N N . ARG A 1 86 ? 7.865 -3.453 -14.305 1.00 69.38 86 ARG A N 1
ATOM 701 C CA . ARG A 1 86 ? 8.198 -4.277 -13.128 1.00 69.38 86 ARG A CA 1
ATOM 702 C C . ARG A 1 86 ? 7.942 -3.535 -11.819 1.00 69.38 86 ARG A C 1
ATOM 704 O O . ARG A 1 86 ? 7.371 -4.125 -10.908 1.00 69.38 86 ARG A O 1
ATOM 711 N N . CYS A 1 87 ? 8.332 -2.266 -11.723 1.00 73.69 87 CYS A N 1
ATOM 712 C CA . CYS A 1 87 ? 8.066 -1.443 -10.544 1.00 73.69 87 CYS A CA 1
ATOM 713 C C . CYS A 1 87 ? 6.559 -1.269 -10.318 1.00 73.69 87 CYS A C 1
ATOM 715 O O . CYS A 1 87 ? 6.089 -1.441 -9.197 1.00 73.69 87 CYS A O 1
ATOM 717 N N . GLU A 1 88 ? 5.786 -1.002 -11.374 1.00 70.94 88 GLU A N 1
ATOM 718 C CA . GLU A 1 88 ? 4.321 -0.934 -11.302 1.00 70.94 88 GLU A CA 1
ATOM 719 C C . GLU A 1 88 ? 3.721 -2.259 -10.811 1.00 70.94 88 GLU A C 1
ATOM 721 O O . GLU A 1 88 ? 2.861 -2.260 -9.927 1.00 70.94 88 GLU A O 1
ATOM 726 N N . ALA A 1 89 ? 4.230 -3.395 -11.302 1.00 64.69 89 ALA A N 1
ATOM 727 C CA . ALA A 1 89 ? 3.818 -4.715 -10.835 1.00 64.69 89 ALA A CA 1
ATOM 728 C C . ALA A 1 89 ? 4.101 -4.945 -9.353 1.00 64.69 89 ALA A C 1
ATOM 730 O O . ALA A 1 89 ? 3.225 -5.389 -8.609 1.00 64.69 89 ALA A O 1
ATOM 731 N N . GLN A 1 90 ? 5.304 -4.592 -8.908 1.00 74.75 90 GLN A N 1
ATOM 732 C CA . GLN A 1 90 ? 5.697 -4.704 -7.509 1.00 74.75 90 GLN A CA 1
ATOM 733 C C . GLN A 1 90 ? 4.855 -3.798 -6.605 1.00 74.75 90 GLN A C 1
ATOM 735 O O . GLN A 1 90 ? 4.436 -4.240 -5.535 1.00 74.75 90 GLN A O 1
ATOM 740 N N . MET A 1 91 ? 4.552 -2.569 -7.037 1.00 78.56 91 MET A N 1
ATOM 741 C CA . MET A 1 91 ? 3.683 -1.656 -6.289 1.00 78.56 91 MET A CA 1
ATOM 742 C C . MET A 1 91 ? 2.257 -2.193 -6.171 1.00 78.56 91 MET A C 1
ATOM 744 O O . MET A 1 91 ? 1.689 -2.179 -5.079 1.00 78.56 91 MET A O 1
ATOM 748 N N . LEU A 1 92 ? 1.680 -2.712 -7.258 1.00 77.00 92 LEU A N 1
ATOM 749 C CA . LEU A 1 92 ? 0.350 -3.315 -7.209 1.00 77.00 92 LEU A CA 1
ATOM 750 C C . LEU A 1 92 ? 0.324 -4.521 -6.264 1.00 77.00 92 LEU A C 1
ATOM 752 O O . LEU A 1 92 ? -0.564 -4.622 -5.418 1.00 77.00 92 LEU A O 1
ATOM 756 N N . LEU A 1 93 ? 1.311 -5.413 -6.372 1.00 77.81 93 LEU A N 1
ATOM 757 C CA . LEU A 1 93 ? 1.439 -6.561 -5.479 1.00 77.81 93 LEU A CA 1
ATOM 758 C C . LEU A 1 93 ? 1.550 -6.115 -4.016 1.00 77.81 93 LEU A C 1
ATOM 760 O O . LEU A 1 93 ? 0.917 -6.708 -3.142 1.00 77.81 93 LEU A O 1
ATOM 764 N N . PHE A 1 94 ? 2.324 -5.061 -3.749 1.00 83.00 94 PHE A N 1
ATOM 765 C CA . PHE A 1 94 ? 2.425 -4.468 -2.421 1.00 83.00 94 PHE A CA 1
ATOM 766 C C . PHE A 1 94 ? 1.064 -3.965 -1.931 1.00 83.00 94 PHE A C 1
ATOM 768 O O . PHE A 1 94 ? 0.670 -4.301 -0.818 1.00 83.00 94 PHE A O 1
ATOM 775 N N . TYR A 1 95 ? 0.303 -3.243 -2.758 1.00 84.94 95 TYR A N 1
ATOM 776 C CA . TYR A 1 95 ? -1.039 -2.778 -2.397 1.00 84.94 95 TYR A CA 1
ATOM 777 C C . TYR A 1 95 ? -2.019 -3.918 -2.116 1.00 84.94 95 TYR A C 1
ATOM 779 O O . TYR A 1 95 ? -2.788 -3.818 -1.163 1.00 84.94 95 TYR A O 1
ATOM 787 N N . ILE A 1 96 ? -1.974 -5.011 -2.881 1.00 84.38 96 ILE A N 1
ATOM 788 C CA . ILE A 1 96 ? -2.813 -6.197 -2.641 1.00 84.38 96 ILE A CA 1
ATOM 789 C C . ILE A 1 96 ? -2.443 -6.856 -1.306 1.00 84.38 96 ILE A C 1
ATOM 791 O O . ILE A 1 96 ? -3.316 -7.136 -0.478 1.00 84.38 96 ILE A O 1
ATOM 795 N N . LYS A 1 97 ? -1.146 -7.083 -1.065 1.00 84.62 97 LYS A N 1
ATOM 796 C CA . LYS A 1 97 ? -0.662 -7.684 0.187 1.00 84.62 97 LYS A CA 1
ATOM 797 C C . LYS A 1 97 ? -0.988 -6.803 1.388 1.00 84.62 97 LYS A C 1
ATOM 799 O O . LYS A 1 97 ? -1.486 -7.297 2.396 1.00 84.62 97 LYS A O 1
ATOM 804 N N . PHE A 1 98 ? -0.762 -5.500 1.266 1.00 91.00 98 PHE A N 1
ATOM 805 C CA . PHE A 1 98 ? -1.061 -4.544 2.321 1.00 91.00 98 PHE A CA 1
ATOM 806 C C . PHE A 1 98 ? -2.569 -4.406 2.560 1.00 91.00 98 PHE A C 1
ATOM 808 O O . PHE A 1 98 ? -2.992 -4.342 3.707 1.00 91.00 98 PHE A O 1
ATOM 815 N N . GLY A 1 99 ? -3.398 -4.446 1.512 1.00 92.00 99 GLY A N 1
ATOM 816 C CA . GLY A 1 99 ? -4.856 -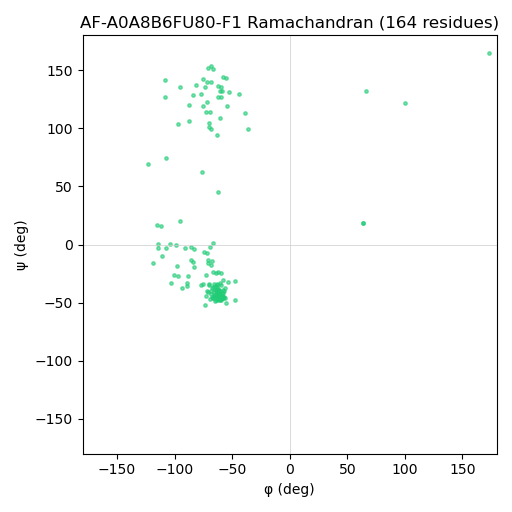4.518 1.636 1.00 92.00 99 GLY A CA 1
ATOM 817 C C . GLY A 1 99 ? -5.312 -5.749 2.421 1.00 92.00 99 GLY A C 1
ATOM 818 O O . GLY A 1 99 ? -6.112 -5.627 3.344 1.00 92.00 99 GLY A O 1
ATOM 819 N N . THR A 1 100 ? -4.722 -6.913 2.138 1.00 90.44 100 THR A N 1
ATOM 820 C CA . THR A 1 100 ? -5.002 -8.157 2.878 1.00 90.44 100 THR A CA 1
ATOM 821 C C . THR A 1 100 ? -4.610 -8.029 4.351 1.00 90.44 100 THR A C 1
ATOM 823 O O . THR A 1 100 ? -5.376 -8.401 5.239 1.00 90.44 100 THR A O 1
ATOM 826 N N . PHE A 1 101 ? -3.437 -7.456 4.624 1.00 93.94 101 PHE A N 1
ATOM 827 C CA . PHE A 1 101 ? -2.984 -7.179 5.985 1.00 93.94 101 PHE A CA 1
ATOM 828 C C . PHE A 1 101 ? -3.919 -6.204 6.717 1.00 93.94 101 PHE A C 1
ATOM 830 O O . PHE A 1 101 ? -4.298 -6.455 7.856 1.00 93.94 101 PHE A O 1
ATOM 837 N N . LEU A 1 102 ? -4.367 -5.130 6.059 1.00 95.62 102 LEU A N 1
ATOM 838 C CA . LEU A 1 102 ? -5.318 -4.177 6.636 1.00 95.62 102 LEU A CA 1
ATOM 839 C C . LEU A 1 102 ? -6.657 -4.830 7.009 1.00 95.62 102 LEU A C 1
ATOM 841 O O . LEU A 1 102 ? -7.280 -4.404 7.979 1.00 95.62 102 LEU A O 1
ATOM 845 N N . GLU A 1 103 ? -7.108 -5.839 6.262 1.00 94.62 103 GLU A N 1
ATOM 846 C CA . GLU A 1 103 ? -8.315 -6.598 6.609 1.00 94.62 103 GLU A CA 1
ATOM 847 C C . GLU A 1 103 ? -8.118 -7.394 7.907 1.00 94.62 103 GLU A C 1
ATOM 849 O O . GLU A 1 103 ? -8.960 -7.33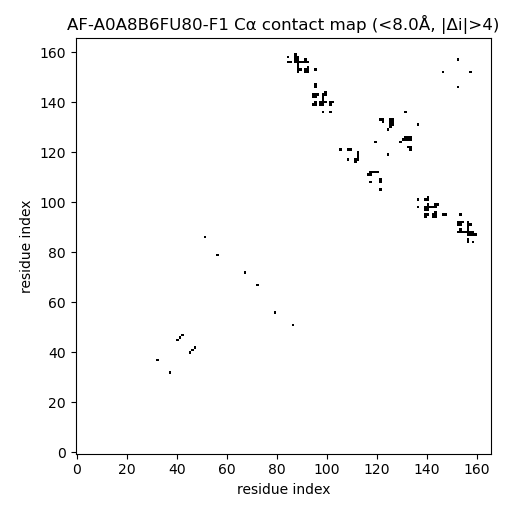6 8.802 1.00 94.62 103 GLU A O 1
ATOM 854 N N . GLN A 1 104 ? -6.961 -8.045 8.069 1.00 95.31 104 GLN A N 1
ATOM 855 C CA . GLN A 1 104 ? -6.605 -8.757 9.304 1.00 95.31 104 GLN A CA 1
ATOM 856 C C . GLN A 1 104 ? -6.495 -7.806 10.502 1.00 95.31 104 GLN A C 1
ATOM 858 O O . GLN A 1 104 ? -7.029 -8.090 11.574 1.00 95.31 104 GLN A O 1
ATOM 863 N N . VAL A 1 105 ? -5.844 -6.653 10.316 1.00 96.56 105 VAL A N 1
ATOM 864 C CA . VAL A 1 105 ? -5.693 -5.635 11.366 1.00 96.56 105 VAL A CA 1
ATOM 865 C C . VAL A 1 105 ? -7.050 -5.069 11.776 1.00 96.56 105 VAL A C 1
ATOM 867 O O . VAL A 1 105 ? -7.286 -4.870 12.965 1.00 96.56 105 VAL A O 1
ATOM 870 N N . LYS A 1 106 ? -7.969 -4.846 10.828 1.00 96.69 106 LYS A N 1
ATOM 871 C CA . LYS A 1 106 ? -9.323 -4.389 11.154 1.00 96.69 106 LYS A CA 1
ATOM 872 C C . LYS A 1 106 ? -10.103 -5.435 11.947 1.00 96.69 106 LYS A C 1
ATOM 874 O O . LYS A 1 106 ? -10.713 -5.072 12.946 1.00 96.69 106 LYS A O 1
ATOM 879 N N . ALA A 1 107 ? -10.049 -6.708 11.554 1.00 96.56 107 ALA A N 1
ATOM 880 C CA . ALA A 1 107 ? -10.705 -7.789 12.293 1.00 96.56 107 ALA A CA 1
ATOM 881 C C . ALA A 1 107 ? -10.145 -7.928 13.722 1.00 96.56 107 ALA A C 1
ATOM 883 O O . ALA A 1 107 ? -10.898 -8.069 14.685 1.00 96.56 107 ALA A O 1
ATOM 884 N N . TRP A 1 108 ? -8.821 -7.826 13.881 1.00 97.88 108 TRP A N 1
ATOM 885 C CA . TRP A 1 108 ? -8.182 -7.770 15.196 1.00 97.88 108 TRP A CA 1
ATOM 886 C C . TRP A 1 108 ? -8.660 -6.561 16.011 1.00 97.88 108 TRP A C 1
ATOM 888 O O . TRP A 1 108 ? -9.066 -6.722 17.160 1.00 97.88 108 TRP A O 1
ATOM 898 N N . HIS A 1 109 ? -8.681 -5.369 15.412 1.00 97.94 109 HIS A N 1
ATOM 899 C CA . HIS A 1 109 ? -9.145 -4.157 16.080 1.00 97.94 109 HIS A CA 1
ATOM 900 C C . HIS A 1 109 ? -10.606 -4.280 16.524 1.00 97.94 109 HIS A C 1
ATOM 902 O O . HIS A 1 109 ? -10.939 -3.880 17.632 1.00 97.94 109 HIS A O 1
ATOM 908 N N . GLU A 1 110 ? -11.494 -4.818 15.687 1.00 97.62 110 GLU A N 1
ATOM 909 C CA . GLU A 1 110 ? -12.900 -5.049 16.044 1.00 97.62 110 GLU A CA 1
ATOM 910 C C . GLU A 1 110 ? -13.027 -5.999 17.243 1.00 97.62 110 GLU A C 1
ATOM 912 O O . GLU A 1 110 ? -13.809 -5.731 18.155 1.00 97.62 110 GLU A O 1
ATOM 917 N N . ASN A 1 111 ? -12.200 -7.047 17.309 1.00 97.94 111 ASN A N 1
ATOM 918 C CA . ASN A 1 111 ? -12.150 -7.940 18.466 1.00 97.94 111 ASN A CA 1
ATOM 919 C C . ASN A 1 111 ? -11.691 -7.221 19.744 1.00 97.94 111 ASN A C 1
ATOM 921 O O . ASN A 1 111 ? -12.306 -7.396 20.794 1.00 97.94 111 ASN A O 1
ATOM 925 N N . GLU A 1 112 ? -10.640 -6.405 19.676 1.00 97.81 112 GLU A N 1
ATOM 926 C CA . GLU A 1 112 ? -10.145 -5.642 20.833 1.00 97.81 112 GLU A CA 1
ATOM 927 C C . GLU A 1 112 ? -11.106 -4.516 21.248 1.00 97.81 112 GLU A C 1
ATOM 929 O O . GLU A 1 112 ? -11.305 -4.255 22.436 1.00 97.81 112 GLU A O 1
ATOM 934 N N . TYR A 1 113 ? -11.792 -3.902 20.286 1.00 96.75 113 TYR A N 1
ATOM 935 C CA . TYR A 1 113 ? -12.853 -2.934 20.551 1.00 96.75 113 TYR A CA 1
ATOM 936 C C . TYR A 1 113 ? -14.017 -3.584 21.313 1.00 96.75 113 TYR A C 1
ATOM 938 O O . TYR A 1 113 ? -14.479 -3.058 22.326 1.00 96.75 113 TYR A O 1
ATOM 946 N N . ASN A 1 114 ? -14.429 -4.788 20.904 1.00 96.44 114 ASN A N 1
ATOM 947 C CA . ASN A 1 114 ? -15.480 -5.554 21.582 1.00 96.44 114 ASN A CA 1
ATOM 948 C C . ASN A 1 114 ? -15.071 -6.008 22.994 1.00 96.44 114 ASN A C 1
ATOM 950 O O . ASN A 1 114 ? -15.906 -6.040 23.900 1.00 96.44 114 ASN A O 1
ATOM 954 N N . LYS A 1 115 ? -13.785 -6.313 23.207 1.00 97.19 115 LYS A N 1
ATOM 955 C CA . LYS A 1 115 ? -13.212 -6.607 24.534 1.00 97.19 115 LYS A CA 1
ATOM 956 C C . LYS A 1 115 ? -13.019 -5.363 25.405 1.00 97.19 115 LYS A C 1
ATOM 958 O O . LYS A 1 115 ? -12.675 -5.505 26.576 1.00 97.19 115 LYS A O 1
ATOM 963 N N . LYS A 1 116 ? -13.251 -4.160 24.866 1.00 96.38 116 LYS A N 1
ATOM 964 C CA . LYS A 1 116 ? -13.032 -2.860 25.524 1.00 96.38 116 LYS A CA 1
ATOM 965 C C . LYS A 1 116 ? -11.566 -2.572 25.883 1.00 96.38 116 LYS A C 1
ATOM 967 O O . LYS A 1 116 ? -11.306 -1.696 26.706 1.00 96.38 116 LYS A O 1
ATOM 972 N N . THR A 1 117 ? -10.612 -3.271 25.268 1.00 96.44 117 THR A N 1
ATOM 973 C CA . THR A 1 117 ? -9.169 -2.989 25.386 1.00 96.44 117 THR A CA 1
ATOM 974 C C . THR A 1 117 ? -8.767 -1.784 24.540 1.00 96.44 117 THR A C 1
ATOM 976 O O . THR A 1 117 ? -7.933 -0.987 24.961 1.00 96.44 117 THR A O 1
ATOM 979 N N . ILE A 1 118 ? -9.402 -1.605 23.379 1.00 95.50 118 ILE A N 1
ATOM 980 C CA . ILE A 1 118 ? -9.306 -0.385 22.571 1.00 95.50 118 ILE A CA 1
ATOM 981 C C . ILE A 1 118 ? -10.638 0.358 22.667 1.00 95.50 118 ILE A C 1
ATOM 983 O O . ILE A 1 118 ? -11.693 -0.213 22.411 1.00 95.50 118 ILE A O 1
ATOM 987 N N . GLN A 1 119 ? -10.595 1.640 23.030 1.00 96.50 119 GLN A N 1
ATOM 988 C CA . GLN A 1 119 ? -11.797 2.482 23.137 1.00 96.50 119 GLN A CA 1
ATOM 989 C C . GLN A 1 119 ? -12.027 3.349 21.895 1.00 96.50 119 GLN A C 1
ATOM 991 O O . GLN A 1 119 ? -13.127 3.853 21.666 1.00 96.50 119 GLN A O 1
ATOM 996 N N . GLU A 1 120 ? -10.991 3.536 21.082 1.00 97.12 120 GLU A N 1
ATOM 997 C CA . GLU A 1 120 ? -11.066 4.340 19.871 1.00 97.12 120 GLU A CA 1
ATOM 998 C C . GLU A 1 120 ? -11.797 3.592 18.753 1.00 97.12 120 GLU A C 1
ATOM 1000 O O . GLU A 1 120 ? -11.641 2.388 18.563 1.00 97.12 120 GLU A O 1
ATOM 1005 N N . SER A 1 121 ? -12.589 4.323 17.966 1.00 96.88 121 SER A N 1
ATOM 1006 C CA . SER A 1 121 ? -13.152 3.772 16.730 1.00 96.88 121 SER A CA 1
ATOM 1007 C C . SER A 1 121 ? -12.048 3.505 15.702 1.00 96.88 121 SER A C 1
ATOM 1009 O O . SER A 1 121 ? -11.066 4.247 15.638 1.00 96.88 121 SER A O 1
ATOM 1011 N N . TRP A 1 122 ? -12.253 2.516 14.826 1.00 96.75 122 TRP A N 1
ATOM 1012 C CA . TRP A 1 122 ? -11.288 2.152 13.780 1.00 96.75 122 TRP A CA 1
ATOM 1013 C C . TRP A 1 122 ? -10.734 3.351 12.979 1.00 96.75 122 TRP A C 1
ATOM 1015 O O . TRP A 1 122 ? -9.514 3.454 12.840 1.00 96.75 122 TRP A O 1
ATOM 1025 N N . PRO A 1 123 ? -11.557 4.301 12.479 1.00 97.19 123 PRO A N 1
ATOM 1026 C CA . PRO A 1 123 ? -11.035 5.440 11.725 1.00 97.19 123 PRO A CA 1
ATOM 1027 C C . PRO A 1 123 ? -10.117 6.357 12.536 1.00 97.19 123 PRO A C 1
ATOM 1029 O O . PRO A 1 123 ? -9.189 6.940 11.974 1.00 97.19 123 PRO A O 1
ATOM 1032 N N . VAL A 1 124 ? -10.388 6.506 13.836 1.00 97.25 124 VAL A N 1
ATOM 1033 C CA . VAL A 1 124 ? -9.570 7.314 14.747 1.00 97.25 124 VAL A CA 1
ATOM 1034 C C . VAL A 1 124 ? -8.276 6.573 15.043 1.00 97.25 124 VAL A C 1
ATOM 1036 O O . VAL A 1 124 ? -7.207 7.114 14.769 1.00 97.25 124 VAL A O 1
ATOM 1039 N N . TRP A 1 125 ? -8.376 5.313 15.467 1.00 97.69 125 TRP A N 1
ATOM 1040 C CA . TRP A 1 125 ? -7.226 4.479 15.798 1.00 97.69 125 TRP A CA 1
ATOM 1041 C C . TRP A 1 125 ? -6.244 4.375 14.630 1.00 97.69 125 TRP A C 1
ATOM 1043 O O . TRP A 1 125 ? -5.045 4.593 14.798 1.00 97.69 125 TRP A O 1
ATOM 1053 N N . LEU A 1 126 ? -6.747 4.128 13.418 1.00 96.81 126 LEU A N 1
ATOM 1054 C CA . LEU A 1 126 ? -5.918 4.008 12.222 1.00 96.81 126 LEU A CA 1
ATOM 1055 C C . LEU A 1 126 ? -5.209 5.326 11.875 1.00 96.81 126 LEU A C 1
ATOM 1057 O O . LEU A 1 126 ? -4.042 5.330 11.474 1.00 96.81 126 LEU A O 1
ATOM 1061 N N . LYS A 1 127 ? -5.899 6.458 12.032 1.00 95.31 127 LYS A N 1
ATOM 1062 C CA . LYS A 1 127 ? -5.308 7.771 11.774 1.00 95.31 127 LYS A CA 1
ATOM 1063 C C . LYS A 1 127 ? -4.240 8.111 12.813 1.00 95.31 127 LYS A C 1
ATOM 1065 O O . LYS A 1 127 ? -3.193 8.622 12.428 1.00 95.31 127 LYS A O 1
ATOM 1070 N N . THR A 1 128 ? -4.492 7.825 14.087 1.00 94.75 128 THR A N 1
ATOM 1071 C CA . THR A 1 128 ? -3.571 8.111 15.194 1.00 94.75 128 THR A CA 1
ATOM 1072 C C . THR A 1 128 ? -2.331 7.218 15.139 1.00 94.75 128 THR A C 1
ATOM 1074 O O . THR A 1 128 ? -1.217 7.724 15.215 1.00 94.75 128 THR A O 1
ATOM 1077 N N . ASN A 1 129 ? -2.507 5.909 14.941 1.00 95.44 129 ASN A N 1
ATOM 1078 C CA . ASN A 1 129 ? -1.420 4.931 15.053 1.00 95.44 129 ASN A CA 1
ATOM 1079 C C . ASN A 1 129 ? -0.657 4.709 13.740 1.00 95.44 129 ASN A C 1
ATOM 1081 O O . ASN A 1 129 ? 0.545 4.465 13.764 1.00 95.44 129 ASN A O 1
ATOM 1085 N N . ALA A 1 130 ? -1.326 4.805 12.586 1.00 90.12 130 ALA A N 1
ATOM 1086 C CA . ALA A 1 130 ? -0.711 4.541 11.280 1.00 90.12 130 ALA A CA 1
ATOM 1087 C C . ALA A 1 130 ? -0.631 5.779 10.371 1.00 90.12 130 ALA A C 1
ATOM 1089 O O . ALA A 1 130 ? -0.113 5.694 9.257 1.00 90.12 130 ALA A O 1
ATOM 1090 N N . GLY A 1 131 ? -1.169 6.930 10.795 1.00 91.00 131 GLY A N 1
ATOM 1091 C CA . GLY A 1 131 ? -1.233 8.133 9.957 1.00 91.00 131 GLY A CA 1
ATOM 1092 C C . GLY A 1 131 ? -2.097 7.953 8.705 1.00 91.00 131 GLY A C 1
ATOM 1093 O O . GLY A 1 131 ? -1.951 8.704 7.740 1.00 91.00 131 GLY A O 1
ATOM 1094 N N . TYR A 1 132 ? -2.972 6.944 8.688 1.00 88.88 132 TYR A N 1
ATOM 1095 C CA . TYR A 1 132 ? -3.656 6.499 7.481 1.00 88.88 132 TYR A CA 1
ATOM 1096 C C . TYR A 1 132 ? -5.137 6.868 7.499 1.00 88.88 132 TYR A C 1
ATOM 1098 O O . TYR A 1 132 ? -5.806 6.806 8.528 1.00 88.88 132 TYR A O 1
ATOM 1106 N N . SER A 1 133 ? -5.680 7.259 6.343 1.00 94.00 133 SER A N 1
ATOM 1107 C CA . SER A 1 133 ? -7.112 7.557 6.245 1.00 94.00 133 SER A CA 1
ATOM 1108 C C . SER A 1 133 ? -7.926 6.275 6.078 1.00 94.00 133 SER A C 1
ATOM 1110 O O . SER A 1 133 ? -7.594 5.424 5.249 1.00 94.00 133 SER A O 1
ATOM 1112 N N . ASP A 1 134 ? -9.048 6.170 6.788 1.00 93.69 134 ASP A N 1
ATOM 1113 C CA . ASP A 1 134 ? -9.957 5.026 6.654 1.00 93.69 134 ASP A CA 1
ATOM 1114 C C . ASP A 1 134 ? -10.507 4.872 5.221 1.00 93.69 134 ASP A C 1
ATOM 1116 O O . ASP A 1 134 ? -10.636 3.758 4.714 1.00 93.69 134 ASP A O 1
ATOM 1120 N N . ARG A 1 135 ? -10.758 5.983 4.510 1.00 94.19 135 ARG A N 1
ATOM 1121 C CA . ARG A 1 135 ? -11.165 5.948 3.093 1.00 94.19 135 ARG A CA 1
ATOM 1122 C C . ARG A 1 135 ? -10.131 5.226 2.228 1.00 94.19 135 ARG A C 1
ATOM 1124 O O . ARG A 1 135 ? -10.499 4.416 1.381 1.00 94.19 135 ARG A O 1
ATOM 1131 N N . HIS A 1 136 ? -8.848 5.529 2.416 1.00 91.44 136 HIS A N 1
ATOM 1132 C CA . HIS A 1 136 ? -7.786 4.894 1.643 1.00 91.44 136 HIS A CA 1
ATOM 1133 C C . HIS A 1 136 ? -7.585 3.432 2.056 1.00 91.44 136 HIS A C 1
ATOM 1135 O O . HIS A 1 136 ? -7.468 2.577 1.183 1.00 91.44 136 HIS A O 1
ATOM 1141 N N . ALA A 1 137 ? -7.660 3.125 3.356 1.00 93.19 137 ALA A N 1
ATOM 1142 C CA . ALA A 1 137 ? -7.591 1.749 3.848 1.00 93.19 137 ALA A CA 1
ATOM 1143 C C . ALA A 1 137 ? -8.715 0.877 3.289 1.00 93.19 137 ALA A C 1
ATOM 1145 O O . ALA A 1 137 ? -8.461 -0.231 2.829 1.00 93.19 137 ALA A O 1
ATOM 1146 N N . ARG A 1 138 ? -9.953 1.386 3.264 1.00 94.44 138 ARG A N 1
ATOM 1147 C CA . ARG A 1 138 ? -11.090 0.715 2.617 1.00 94.44 138 ARG A CA 1
ATOM 1148 C C . ARG A 1 138 ? -10.823 0.424 1.147 1.00 94.44 138 ARG A C 1
ATOM 1150 O O . ARG A 1 138 ? -11.079 -0.687 0.702 1.00 94.44 138 ARG A O 1
ATOM 1157 N N . ARG A 1 139 ? -10.278 1.389 0.400 1.00 92.75 139 ARG A N 1
ATOM 1158 C CA . ARG A 1 139 ? -9.929 1.187 -1.016 1.00 92.75 139 ARG A CA 1
ATOM 1159 C C . ARG A 1 139 ? -8.920 0.056 -1.201 1.00 92.75 139 ARG A C 1
ATOM 1161 O O . ARG A 1 139 ? -9.124 -0.771 -2.078 1.00 92.75 139 ARG A O 1
ATOM 1168 N N . LEU A 1 140 ? -7.878 -0.007 -0.372 1.00 91.75 140 LEU A N 1
ATOM 1169 C CA . LEU A 1 140 ? -6.877 -1.072 -0.464 1.00 91.75 140 LEU A CA 1
ATOM 1170 C C . LEU A 1 140 ? -7.425 -2.443 -0.065 1.00 91.75 140 LEU A C 1
ATOM 1172 O O . LEU A 1 140 ? -7.146 -3.420 -0.751 1.00 91.75 140 LEU A O 1
ATOM 1176 N N . ARG A 1 141 ? -8.254 -2.514 0.983 1.00 92.88 141 ARG A N 1
ATOM 1177 C CA . ARG A 1 141 ? -8.949 -3.754 1.370 1.00 92.88 141 ARG A CA 1
ATOM 1178 C C . ARG A 1 141 ? -9.865 -4.242 0.245 1.00 92.88 141 ARG A C 1
ATOM 1180 O O . ARG A 1 141 ? -9.789 -5.402 -0.153 1.00 92.88 141 ARG A O 1
ATOM 1187 N N . ASN A 1 142 ? -10.640 -3.338 -0.358 1.00 91.81 142 ASN A N 1
ATOM 1188 C CA . ASN A 1 142 ? -11.478 -3.652 -1.518 1.00 91.81 142 ASN A CA 1
ATOM 1189 C C . ASN A 1 142 ? -10.649 -4.123 -2.715 1.00 91.81 142 ASN A C 1
ATOM 1191 O O . ASN A 1 142 ? -10.992 -5.129 -3.327 1.00 91.81 142 ASN A O 1
ATOM 1195 N N . LEU A 1 143 ? -9.543 -3.441 -3.020 1.00 87.44 143 LEU A N 1
ATOM 1196 C CA . LEU A 1 143 ? -8.627 -3.839 -4.087 1.00 87.44 143 LEU A CA 1
ATOM 1197 C C . LEU A 1 143 ? -8.092 -5.257 -3.854 1.00 87.44 143 LEU A C 1
ATOM 1199 O O . LEU A 1 143 ? -8.114 -6.074 -4.771 1.00 87.44 143 LEU A O 1
ATOM 1203 N N . SER A 1 144 ? -7.661 -5.570 -2.628 1.00 89.38 144 SER A N 1
ATOM 1204 C CA . SER A 1 144 ? -7.184 -6.913 -2.296 1.00 89.38 144 SER A CA 1
ATOM 1205 C C . SER A 1 144 ? -8.277 -7.971 -2.380 1.00 89.38 144 SER A C 1
ATOM 1207 O O . SER A 1 144 ? -7.986 -9.072 -2.824 1.00 89.38 144 SER A O 1
ATOM 1209 N N . MET A 1 145 ? -9.523 -7.650 -2.012 1.00 88.06 145 MET A N 1
ATOM 1210 C CA . MET A 1 145 ? -10.649 -8.582 -2.138 1.00 88.06 145 MET A CA 1
ATOM 1211 C C . MET A 1 145 ? -10.971 -8.879 -3.602 1.00 88.06 145 MET A C 1
ATOM 1213 O O . MET A 1 145 ? -11.096 -10.041 -3.964 1.00 88.06 145 MET A O 1
ATOM 1217 N N . VAL A 1 146 ? -11.042 -7.846 -4.449 1.00 87.75 146 VAL A N 1
ATOM 1218 C CA . VAL A 1 146 ? -11.329 -7.998 -5.887 1.00 87.75 146 VAL A CA 1
ATOM 1219 C C . VAL A 1 146 ? -10.234 -8.797 -6.591 1.00 87.75 146 VAL A C 1
ATOM 1221 O O . VAL A 1 146 ? -10.527 -9.608 -7.462 1.00 87.75 146 VAL A O 1
ATOM 1224 N N . LEU A 1 147 ? -8.972 -8.577 -6.221 1.00 82.69 147 LEU A N 1
ATOM 1225 C CA . LEU A 1 147 ? -7.826 -9.222 -6.866 1.00 82.69 147 LEU A CA 1
ATOM 1226 C C .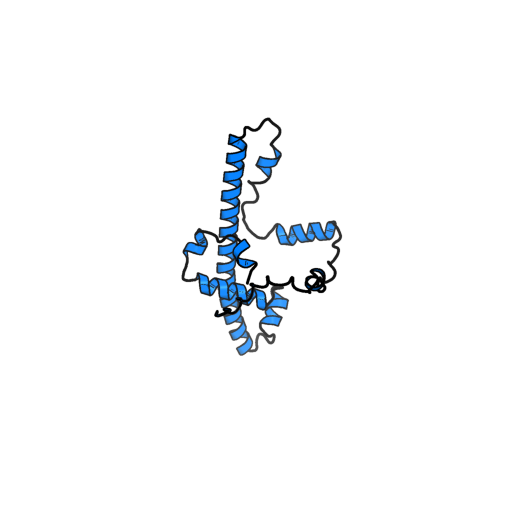 LEU A 1 147 ? -7.413 -10.547 -6.212 1.00 82.69 147 LEU A C 1
ATOM 1228 O O . LEU A 1 147 ? -6.513 -11.210 -6.725 1.00 82.69 147 LEU A O 1
ATOM 1232 N N . LYS A 1 148 ? -8.065 -10.959 -5.117 1.00 77.44 148 LYS A N 1
ATOM 1233 C CA . LYS A 1 148 ? -7.757 -12.206 -4.400 1.00 77.44 148 LYS A CA 1
ATOM 1234 C C . LYS A 1 148 ? -7.883 -13.432 -5.302 1.00 77.44 148 LYS A C 1
ATOM 1236 O O . LYS A 1 148 ? -7.037 -14.320 -5.241 1.00 77.44 148 LYS A O 1
ATOM 1241 N N . ASP A 1 149 ? -8.896 -13.436 -6.163 1.00 75.69 149 ASP A N 1
ATOM 1242 C CA . ASP A 1 149 ? -9.191 -14.549 -7.071 1.00 75.69 149 ASP A CA 1
ATOM 1243 C C . ASP A 1 149 ? -8.351 -14.505 -8.356 1.00 75.69 149 ASP A C 1
ATOM 1245 O O . ASP A 1 149 ? -8.394 -15.424 -9.172 1.00 75.69 149 ASP A O 1
ATOM 1249 N N . TYR A 1 150 ? -7.541 -13.456 -8.527 1.00 74.56 150 TYR A N 1
ATOM 1250 C CA . TYR A 1 150 ? -6.713 -13.259 -9.708 1.00 74.56 150 TYR A CA 1
ATOM 1251 C C . TYR A 1 150 ? -5.227 -13.130 -9.333 1.00 74.56 150 TYR A C 1
ATOM 1253 O O . TYR A 1 150 ? -4.622 -12.066 -9.503 1.00 74.56 150 TYR A O 1
ATOM 1261 N N . PRO A 1 151 ? -4.584 -14.223 -8.874 1.00 65.12 151 PRO A N 1
ATOM 1262 C CA . PRO A 1 151 ? -3.198 -14.203 -8.397 1.00 65.12 151 PRO A CA 1
ATOM 1263 C C . PRO A 1 151 ? -2.198 -13.734 -9.465 1.00 65.12 151 PRO A C 1
ATOM 1265 O O . PRO A 1 151 ? -1.150 -13.174 -9.140 1.00 65.12 151 PRO A O 1
ATOM 1268 N N . LEU A 1 152 ? -2.545 -13.889 -10.748 1.00 62.50 152 LEU A N 1
ATOM 1269 C CA . LEU A 1 152 ? -1.738 -13.426 -11.876 1.00 62.50 152 LEU A CA 1
ATOM 1270 C C . LEU A 1 152 ? -1.586 -11.896 -11.923 1.00 62.50 152 LEU A C 1
ATOM 1272 O O . LEU A 1 152 ? -0.574 -11.411 -12.423 1.00 62.50 152 LEU A O 1
ATOM 1276 N N . PHE A 1 153 ? -2.503 -11.111 -11.346 1.00 62.00 153 PHE A N 1
ATOM 1277 C CA . PHE A 1 153 ? -2.336 -9.650 -11.274 1.00 62.00 153 PHE A CA 1
ATOM 1278 C C . PHE A 1 153 ? -1.167 -9.241 -10.374 1.00 62.00 153 PHE A C 1
ATOM 1280 O O . PHE A 1 153 ? -0.563 -8.194 -10.599 1.00 62.00 153 PHE A O 1
ATOM 1287 N N . GLY A 1 154 ? -0.778 -10.096 -9.424 1.00 53.88 154 GLY A N 1
ATOM 1288 C CA . GLY A 1 154 ? 0.453 -9.929 -8.654 1.00 53.88 154 GLY A CA 1
ATOM 1289 C C . GLY A 1 154 ? 1.735 -10.110 -9.476 1.00 53.88 154 GLY A C 1
ATOM 1290 O O . GLY A 1 154 ? 2.797 -9.677 -9.036 1.00 53.88 154 GLY A O 1
ATOM 1291 N N . LEU A 1 155 ? 1.646 -10.733 -10.658 1.00 53.28 155 LEU A N 1
ATOM 1292 C CA . LEU A 1 155 ? 2.776 -11.019 -11.549 1.00 53.28 155 LEU A CA 1
ATOM 1293 C C . LEU A 1 155 ? 2.844 -10.069 -12.751 1.00 53.28 155 LEU A C 1
ATOM 1295 O O . LEU A 1 155 ? 3.936 -9.761 -13.221 1.00 53.28 155 LEU A O 1
ATOM 1299 N N . VAL A 1 156 ? 1.694 -9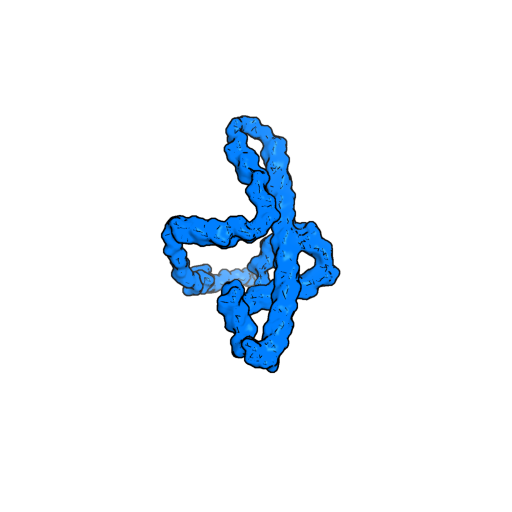.618 -13.262 1.00 53.47 156 VAL A N 1
ATOM 1300 C CA . VAL A 1 156 ? 1.619 -8.884 -14.540 1.00 53.47 156 VAL A CA 1
ATOM 1301 C C . VAL A 1 156 ? 1.798 -7.374 -14.360 1.00 53.47 156 VAL A C 1
ATOM 1303 O O . VAL A 1 156 ? 2.315 -6.710 -15.254 1.00 53.47 156 VAL A O 1
ATOM 1306 N N . GLY A 1 157 ? 1.442 -6.847 -13.187 1.00 51.84 157 GLY A N 1
ATOM 1307 C CA . GLY A 1 157 ? 1.401 -5.417 -12.918 1.00 51.84 157 GLY A CA 1
ATOM 1308 C C . GLY A 1 157 ? 0.340 -4.681 -13.711 1.00 51.84 157 GLY A C 1
ATOM 1309 O O . GLY A 1 157 ? 0.190 -4.854 -14.916 1.00 51.84 157 GLY A O 1
ATOM 1310 N N . LEU A 1 158 ? -0.428 -3.852 -13.011 1.00 54.31 158 LEU A N 1
ATOM 1311 C CA . LEU A 1 158 ? -1.359 -2.948 -13.665 1.00 54.31 158 LEU A CA 1
ATOM 1312 C C . LEU A 1 158 ? -0.687 -1.593 -13.822 1.00 54.31 158 LEU A C 1
ATOM 1314 O O . LEU A 1 158 ? -0.100 -1.102 -12.854 1.00 54.31 158 LEU A O 1
ATOM 1318 N N . PRO A 1 159 ? -0.808 -0.967 -15.000 1.00 51.31 159 PRO A N 1
ATOM 1319 C CA . PRO A 1 159 ? -0.347 0.393 -15.172 1.00 51.31 159 PRO A CA 1
ATOM 1320 C C . PRO A 1 159 ? -1.058 1.322 -14.184 1.00 51.31 159 PRO A C 1
ATOM 1322 O O . PRO A 1 159 ? -2.288 1.293 -14.053 1.00 51.31 159 PRO A O 1
ATOM 1325 N N . VAL A 1 160 ? -0.291 2.166 -13.495 1.00 44.62 160 VAL A N 1
ATOM 1326 C CA . VAL A 1 160 ? -0.781 3.000 -12.379 1.00 44.62 160 VAL A CA 1
ATOM 1327 C C . VAL A 1 160 ? -1.865 3.996 -12.828 1.00 44.62 160 VAL A C 1
ATOM 1329 O O . VAL A 1 160 ? -2.726 4.388 -12.038 1.00 44.62 160 VAL A O 1
ATOM 1332 N N . PHE A 1 161 ? -1.902 4.352 -14.115 1.00 48.19 161 PHE A N 1
ATOM 1333 C CA . PHE A 1 161 ? -2.874 5.297 -14.673 1.00 48.19 161 PHE A CA 1
ATOM 1334 C C . PHE A 1 161 ? -4.329 4.799 -14.688 1.00 48.19 161 PHE A C 1
ATOM 1336 O O . PHE A 1 161 ? -5.239 5.617 -14.816 1.00 48.19 161 PHE A O 1
ATOM 1343 N N . LEU A 1 162 ? -4.589 3.500 -14.493 1.00 42.59 162 LEU A N 1
ATOM 1344 C CA . LEU A 1 162 ? -5.962 2.976 -14.424 1.00 42.59 162 LEU A CA 1
ATOM 1345 C C . LEU A 1 162 ? -6.707 3.375 -13.135 1.00 42.59 162 LEU A C 1
ATOM 1347 O O . LEU A 1 162 ? -7.934 3.304 -13.088 1.00 42.59 162 LEU A O 1
ATOM 1351 N N . PHE A 1 163 ? -6.000 3.848 -12.104 1.00 47.06 163 PHE A N 1
ATOM 1352 C CA . PHE A 1 163 ? -6.592 4.165 -10.798 1.00 47.06 163 PHE A CA 1
ATOM 1353 C C . PHE A 1 163 ? -6.908 5.655 -10.583 1.00 47.06 163 PHE A C 1
ATOM 1355 O O . PHE A 1 163 ? -7.445 6.016 -9.537 1.00 47.06 163 PHE A O 1
ATOM 1362 N N . HIS A 1 164 ? -6.623 6.530 -11.556 1.00 39.97 164 HIS A N 1
ATOM 1363 C CA . HIS A 1 164 ? -6.890 7.972 -11.435 1.00 39.97 164 HIS A CA 1
ATOM 1364 C C . HIS A 1 164 ? -8.315 8.405 -11.828 1.00 39.97 164 HIS A C 1
ATOM 1366 O O . HIS A 1 164 ? -8.649 9.576 -11.661 1.00 39.97 164 HIS A O 1
ATOM 1372 N N . HIS A 1 165 ? -9.172 7.481 -12.276 1.00 36.50 165 HIS A N 1
ATOM 1373 C CA . HIS A 1 165 ? -10.528 7.794 -12.748 1.00 36.50 165 HIS A CA 1
ATOM 1374 C C . HIS A 1 165 ? -11.687 7.203 -11.911 1.00 36.50 165 HIS A C 1
ATOM 1376 O O . HIS A 1 165 ? -12.818 7.223 -12.389 1.00 36.50 165 HIS A O 1
ATOM 1382 N N . TRP A 1 166 ? -11.454 6.747 -10.666 1.00 37.34 166 TRP A N 1
ATOM 1383 C CA . TRP A 1 166 ? -12.501 6.159 -9.799 1.00 37.34 166 TRP A CA 1
ATOM 1384 C C . TRP A 1 166 ? -12.501 6.659 -8.331 1.00 37.34 166 TRP A C 1
ATOM 1386 O O . TRP A 1 166 ? -11.444 6.718 -7.651 1.00 37.34 166 TRP A O 1
#

Mean predicted aligned error: 17.1 Å

Foldseek 3Di:
DDDDDDDDDDDDDDDDPDDPVVVCVPPDPPPPADPVRVVVCCCVPVVPPDPLVPPPLPVVVVPPPDDDDPVNVVVSVVVVVVSLQVVLLQVLLVLLVVLVVLVVVVVVVVVCCVVVVDVDDPQVCCCVPVVDGPVVSVVSVVSNVVCVVPVCSSVRGDDPVVPPPD

Sequence (166 aa):
MESGPDAPKPSLPKRPKSKLDSLFTHAKKKKTFDPKELHDYLRFRCVDQCGINKQFIVEDMWNISGEITQEQFLEVLKRATRQIKRCEAQMLLFYIKFGTFLEQVKAWHENEYNKKTIQESWPVWLKTNAGYSDRHARRLRNLSMVLKDYPLFGLVGLPVFLFHHW

Radius of gyration: 25.45 Å; Cα contacts (8 Å, |Δi|>4): 83; chains: 1; bounding box: 78×43×79 Å

Organism: Mytilus galloprovincialis (NCBI:txid29158)